Protein AF-A0A9X3WD31-F1 (afdb_monomer_lite)

Radius of gyration: 11.29 Å; chains: 1; bounding box: 22×16×37 Å

Structure (mmCIF, N/CA/C/O backbone):
data_AF-A0A9X3WD31-F1
#
_entry.id   AF-A0A9X3WD31-F1
#
loop_
_atom_site.group_PDB
_atom_site.id
_atom_site.type_symbol
_atom_site.label_atom_id
_atom_site.label_alt_id
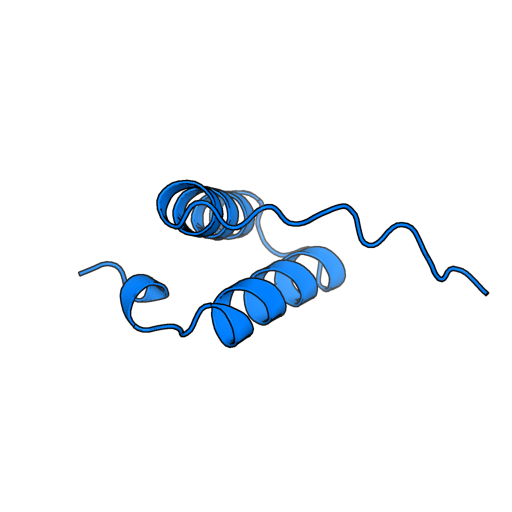_atom_site.label_com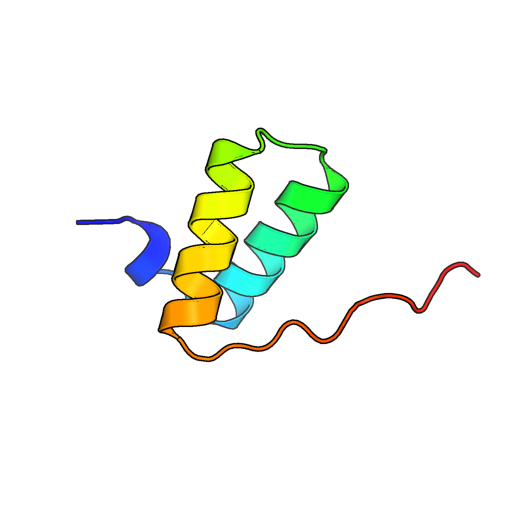p_id
_atom_site.label_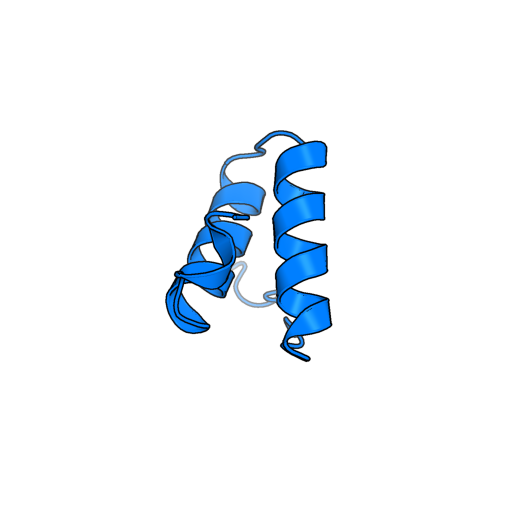asym_id
_atom_site.label_entity_id
_atom_site.label_seq_id
_atom_site.pdbx_PDB_ins_code
_atom_site.Cartn_x
_atom_site.Cartn_y
_atom_site.Cartn_z
_atom_site.occupancy
_atom_site.B_iso_or_equiv
_atom_site.auth_seq_id
_atom_site.auth_comp_id
_atom_site.auth_asym_id
_atom_site.auth_atom_id
_atom_site.pdbx_PDB_model_num
ATOM 1 N N . MET A 1 1 ? -9.841 -2.595 -16.167 1.00 44.53 1 MET A N 1
ATOM 2 C CA . MET A 1 1 ? -8.748 -1.641 -15.897 1.00 44.53 1 MET A CA 1
ATOM 3 C C . MET A 1 1 ? -8.823 -1.304 -14.423 1.00 44.53 1 MET A C 1
ATOM 5 O O . MET A 1 1 ? -9.697 -0.538 -14.042 1.00 44.53 1 MET A O 1
ATOM 9 N N . SER A 1 2 ? -8.018 -1.958 -13.591 1.00 56.62 2 SER A N 1
ATOM 10 C CA . SER A 1 2 ? -7.992 -1.686 -12.152 1.00 56.62 2 SER A CA 1
ATOM 11 C C . SER A 1 2 ? -7.422 -0.279 -11.947 1.00 56.62 2 SER A C 1
ATOM 13 O O . SER A 1 2 ? -6.324 0.013 -12.418 1.00 56.62 2 SER A O 1
ATOM 15 N N . SER A 1 3 ? -8.185 0.623 -11.325 1.00 77.75 3 SER A N 1
ATOM 16 C CA . SER A 1 3 ? -7.824 2.043 -11.151 1.00 77.75 3 SER A CA 1
ATOM 17 C C . SER A 1 3 ? -6.505 2.242 -10.393 1.00 77.75 3 SER A C 1
ATOM 19 O O . SER A 1 3 ? -5.805 3.229 -10.621 1.00 77.75 3 SER A O 1
ATOM 21 N N . LEU A 1 4 ? -6.124 1.274 -9.556 1.00 83.81 4 LEU A N 1
ATOM 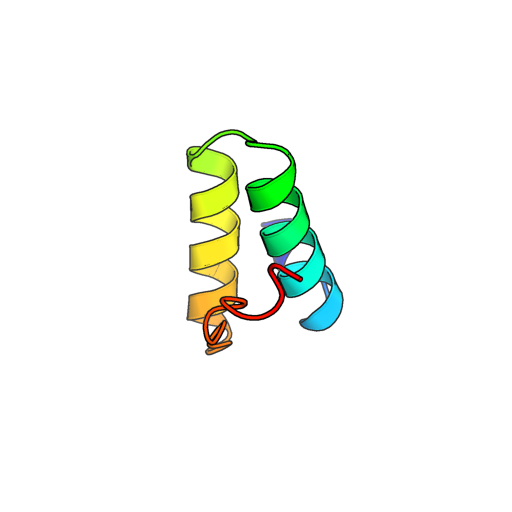22 C CA . LEU A 1 4 ? -4.910 1.295 -8.741 1.00 83.81 4 LEU A CA 1
ATOM 23 C C . LEU A 1 4 ? -3.613 1.303 -9.558 1.00 83.81 4 LEU A C 1
ATOM 25 O O . LEU A 1 4 ? -2.648 1.940 -9.141 1.00 83.81 4 LEU A O 1
ATOM 29 N N . HIS A 1 5 ? -3.595 0.713 -10.759 1.00 83.81 5 HIS A N 1
ATOM 30 C CA . HIS A 1 5 ? -2.409 0.726 -11.627 1.00 83.81 5 HIS A CA 1
ATOM 31 C C . HIS A 1 5 ? -1.978 2.138 -12.051 1.00 83.81 5 HIS A C 1
ATOM 33 O O . HIS A 1 5 ? -0.822 2.350 -12.408 1.00 83.81 5 HIS A O 1
ATOM 39 N N . SER A 1 6 ? -2.890 3.113 -11.999 1.00 89.25 6 SER A N 1
ATOM 40 C CA . SER A 1 6 ? -2.582 4.510 -12.320 1.00 89.25 6 SER A CA 1
ATOM 41 C C . SER A 1 6 ? -1.941 5.281 -11.161 1.00 89.25 6 SER A C 1
ATOM 43 O O . SER A 1 6 ? -1.355 6.340 -11.384 1.00 89.25 6 SER A O 1
ATOM 45 N N . LEU A 1 7 ? -2.023 4.756 -9.933 1.00 90.56 7 LEU A N 1
ATOM 46 C CA . LEU A 1 7 ? -1.395 5.368 -8.769 1.00 90.56 7 LEU A CA 1
ATOM 47 C C . LEU A 1 7 ? 0.119 5.208 -8.855 1.00 90.56 7 LEU A C 1
ATOM 49 O O . LEU A 1 7 ? 0.627 4.128 -9.162 1.00 90.56 7 LEU A O 1
ATOM 53 N N . SER A 1 8 ? 0.855 6.265 -8.525 1.00 93.19 8 SER A N 1
ATOM 54 C CA . SER A 1 8 ? 2.284 6.136 -8.238 1.00 93.19 8 SER A CA 1
ATOM 55 C C . SER A 1 8 ? 2.507 5.294 -6.978 1.00 93.19 8 SER A C 1
ATOM 57 O O . SER A 1 8 ? 1.623 5.169 -6.132 1.00 93.19 8 SER A O 1
ATOM 59 N N . ASN A 1 9 ? 3.715 4.752 -6.813 1.00 91.62 9 ASN A N 1
ATOM 60 C CA . ASN A 1 9 ? 4.058 3.960 -5.627 1.00 91.62 9 ASN A 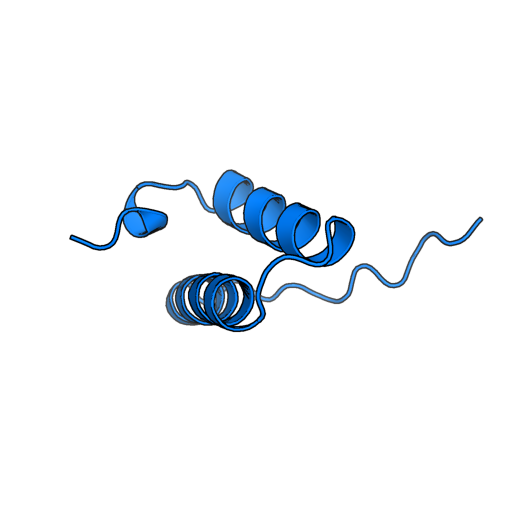CA 1
ATOM 61 C C . ASN A 1 9 ? 3.832 4.742 -4.325 1.00 91.62 9 ASN A C 1
ATOM 63 O O . ASN A 1 9 ? 3.356 4.177 -3.349 1.00 91.62 9 ASN A O 1
ATOM 67 N N . HIS A 1 10 ? 4.127 6.044 -4.324 1.00 91.94 10 HIS A N 1
ATOM 68 C CA . HIS A 1 10 ? 3.896 6.903 -3.166 1.00 91.94 10 HIS A CA 1
ATOM 69 C C . HIS A 1 10 ? 2.404 7.021 -2.829 1.00 91.94 10 HIS A C 1
ATOM 71 O O . HIS A 1 10 ? 2.024 6.757 -1.695 1.00 91.94 10 HIS A O 1
ATOM 77 N N . GLN A 1 11 ? 1.563 7.314 -3.825 1.00 93.56 11 GLN A N 1
ATOM 78 C CA . GLN A 1 11 ? 0.112 7.423 -3.638 1.00 93.56 11 GLN A CA 1
ATOM 79 C C . GLN A 1 11 ? -0.521 6.100 -3.201 1.00 93.56 11 GLN A C 1
ATOM 81 O O . GLN A 1 11 ? -1.448 6.102 -2.402 1.00 93.56 11 GLN A O 1
ATOM 86 N N . LEU A 1 12 ? -0.028 4.969 -3.713 1.00 93.50 12 LEU A N 1
ATOM 87 C CA . LEU A 1 12 ? -0.509 3.648 -3.317 1.00 93.50 12 LEU A CA 1
ATOM 88 C C . LEU A 1 12 ? -0.171 3.341 -1.849 1.00 93.50 12 LEU A C 1
ATOM 90 O O . LEU A 1 12 ? -1.012 2.827 -1.117 1.00 93.50 12 LEU A O 1
ATOM 94 N N . ILE A 1 13 ? 1.039 3.698 -1.406 1.00 93.19 13 ILE A N 1
ATOM 95 C CA . ILE A 1 13 ? 1.460 3.549 -0.007 1.00 93.19 13 ILE A CA 1
ATOM 96 C C . ILE A 1 13 ? 0.638 4.463 0.911 1.00 93.19 13 ILE A C 1
ATOM 98 O O . ILE A 1 13 ? 0.198 4.009 1.965 1.00 93.19 13 ILE A O 1
ATOM 102 N N . GLU A 1 14 ? 0.419 5.724 0.530 1.00 93.06 14 GLU A N 1
ATOM 103 C CA . GLU A 1 14 ? -0.418 6.655 1.302 1.00 93.06 14 GLU A CA 1
ATOM 104 C C . GLU A 1 14 ? -1.860 6.160 1.398 1.00 93.06 14 GLU A C 1
ATOM 106 O O . GLU A 1 14 ? -2.396 6.063 2.498 1.00 93.06 14 GLU A O 1
ATOM 111 N N . ALA A 1 15 ? -2.451 5.746 0.274 1.00 93.19 15 ALA A N 1
ATOM 112 C CA . ALA A 1 15 ? -3.801 5.194 0.243 1.00 93.19 15 ALA A CA 1
ATOM 113 C C . ALA A 1 15 ? -3.938 3.969 1.156 1.00 93.19 15 ALA A C 1
ATOM 115 O O . ALA A 1 15 ? -4.921 3.861 1.883 1.00 93.19 15 ALA A O 1
ATOM 116 N N . TYR A 1 16 ? -2.944 3.076 1.167 1.00 93.81 16 TYR A N 1
ATOM 117 C CA . TYR A 1 16 ? -2.917 1.938 2.084 1.00 93.81 16 TYR A CA 1
ATOM 118 C C . TYR A 1 16 ? -2.824 2.377 3.550 1.00 93.81 16 TYR A C 1
ATOM 120 O O . TYR A 1 16 ? -3.601 1.918 4.382 1.00 93.81 16 TYR A O 1
ATOM 128 N N . GLN A 1 17 ? -1.916 3.296 3.885 1.00 92.75 17 GLN A N 1
ATOM 129 C CA . GLN A 1 17 ? -1.778 3.785 5.259 1.00 92.75 17 GLN A CA 1
ATOM 130 C C . GLN A 1 17 ? -3.046 4.470 5.760 1.00 92.75 17 G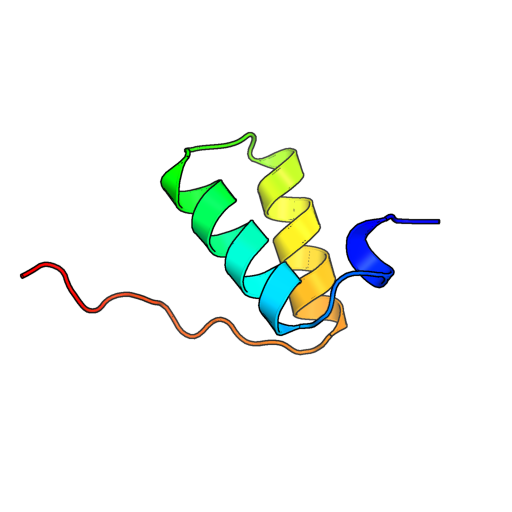LN A C 1
ATOM 132 O O . GLN A 1 17 ? -3.443 4.263 6.905 1.00 92.75 17 GLN A O 1
ATOM 137 N N . ASP A 1 18 ? -3.671 5.287 4.922 1.00 93.94 18 ASP A N 1
ATOM 138 C CA . ASP A 1 18 ? -4.890 5.994 5.281 1.00 93.94 18 ASP A CA 1
ATOM 139 C C . ASP A 1 18 ? -6.077 5.034 5.365 1.00 93.94 18 ASP A C 1
ATOM 141 O O . ASP A 1 18 ? -6.861 5.143 6.304 1.00 93.94 18 ASP A O 1
ATOM 145 N N . ALA A 1 19 ? -6.150 4.018 4.497 1.00 94.25 19 ALA A N 1
ATOM 146 C CA . ALA A 1 19 ? -7.147 2.956 4.605 1.00 94.25 19 ALA A CA 1
ATOM 147 C C . ALA A 1 19 ? -7.050 2.194 5.936 1.00 94.25 19 ALA A C 1
ATOM 149 O O . ALA A 1 19 ? -8.076 1.945 6.568 1.00 94.25 19 ALA A O 1
ATOM 150 N N . ILE A 1 20 ? -5.829 1.894 6.399 1.00 92.88 20 ILE A N 1
ATOM 151 C CA . ILE A 1 20 ? -5.593 1.280 7.714 1.00 92.88 20 ILE A CA 1
ATOM 152 C C . ILE A 1 20 ? -5.994 2.232 8.851 1.00 92.88 20 ILE A C 1
ATOM 154 O O . ILE A 1 20 ? -6.692 1.818 9.774 1.00 92.88 20 ILE A O 1
ATOM 158 N N . LYS A 1 21 ? -5.580 3.507 8.805 1.00 93.44 21 LYS A N 1
ATOM 159 C CA . LYS A 1 21 ? -5.900 4.499 9.855 1.00 93.44 21 LYS A CA 1
ATOM 160 C C . LYS A 1 21 ? -7.397 4.775 9.975 1.00 93.44 21 LYS A C 1
ATOM 162 O O . LYS A 1 21 ? -7.873 5.052 11.069 1.00 93.44 21 LYS A O 1
ATOM 167 N N . MET A 1 22 ? -8.104 4.775 8.849 1.00 94.50 22 MET A N 1
ATOM 168 C CA . MET A 1 22 ? -9.534 5.064 8.777 1.00 94.50 22 MET A CA 1
ATOM 169 C C . MET A 1 22 ? -10.402 3.821 9.000 1.00 94.50 22 MET A C 1
ATOM 171 O O . MET A 1 22 ? -11.621 3.938 8.909 1.00 94.50 22 MET A O 1
ATOM 175 N N . GLU A 1 23 ? -9.790 2.660 9.269 1.00 93.50 23 GLU A N 1
ATOM 176 C CA . GLU A 1 23 ? -10.479 1.375 9.436 1.00 93.50 23 GLU A CA 1
ATOM 177 C C . GLU A 1 23 ? -11.448 1.094 8.275 1.00 93.50 23 GLU A C 1
ATOM 179 O O . GLU A 1 23 ? -12.605 0.718 8.474 1.00 93.50 23 GLU A O 1
ATOM 184 N N . LEU A 1 24 ? -10.982 1.332 7.041 1.00 94.12 24 LEU A N 1
ATOM 185 C CA . LEU A 1 24 ? -11.772 1.045 5.846 1.00 94.12 24 LEU A CA 1
ATOM 186 C C . LEU A 1 24 ? -12.010 -0.461 5.694 1.00 94.12 24 LEU A C 1
ATOM 188 O O . LEU A 1 24 ? -11.405 -1.293 6.370 1.00 94.12 24 LEU A O 1
ATOM 192 N N . ASP A 1 25 ? -12.909 -0.805 4.775 1.00 94.75 25 ASP A N 1
ATOM 193 C CA . ASP A 1 25 ? -13.291 -2.188 4.540 1.00 94.75 25 ASP A CA 1
ATOM 194 C C . ASP A 1 25 ? -12.083 -3.081 4.198 1.00 94.75 25 ASP A C 1
ATOM 196 O O . ASP A 1 25 ? -11.195 -2.710 3.422 1.00 94.75 25 ASP A O 1
ATOM 200 N N . ALA A 1 26 ? -12.071 -4.280 4.782 1.00 92.25 26 ALA A N 1
ATOM 201 C CA . ALA A 1 26 ? -10.981 -5.234 4.637 1.00 92.25 26 ALA A CA 1
ATOM 202 C C . ALA A 1 26 ? -10.774 -5.683 3.181 1.00 92.25 26 ALA A C 1
ATOM 204 O O . ALA A 1 26 ? -9.641 -5.942 2.787 1.00 92.25 26 ALA A O 1
ATOM 205 N N . GLU A 1 27 ? -11.829 -5.745 2.362 1.00 93.94 27 GLU A N 1
ATOM 206 C CA . GLU A 1 27 ? -11.723 -6.065 0.935 1.00 93.94 27 GLU A CA 1
ATOM 207 C C . GLU A 1 27 ? -10.933 -4.984 0.187 1.00 93.94 27 GLU A C 1
ATOM 209 O O . GLU A 1 27 ? -10.074 -5.291 -0.640 1.00 93.94 27 GLU A O 1
ATOM 214 N N . PHE A 1 28 ? -11.157 -3.712 0.528 1.00 92.19 28 PHE A N 1
ATOM 215 C CA . PHE A 1 28 ? -10.420 -2.600 -0.065 1.00 92.19 28 PHE A CA 1
ATOM 216 C C . PHE A 1 28 ? -8.953 -2.582 0.374 1.00 92.19 28 PHE A C 1
ATOM 218 O O . PHE A 1 28 ? -8.065 -2.371 -0.451 1.00 92.19 28 PHE A O 1
ATOM 225 N N . ILE A 1 29 ? -8.690 -2.841 1.657 1.00 93.69 29 ILE A N 1
ATOM 226 C CA . ILE A 1 29 ? -7.322 -2.954 2.177 1.00 93.69 29 ILE A CA 1
ATOM 227 C C . ILE A 1 29 ? -6.585 -4.099 1.475 1.00 93.69 29 ILE A C 1
ATOM 229 O O . ILE A 1 29 ? -5.480 -3.884 0.978 1.00 93.69 29 ILE A O 1
ATOM 233 N N . ASN A 1 30 ? -7.216 -5.269 1.342 1.00 93.94 30 ASN A N 1
ATOM 234 C CA . ASN A 1 30 ? -6.637 -6.416 0.640 1.00 93.94 30 ASN A CA 1
ATOM 235 C C . ASN A 1 30 ? -6.291 -6.076 -0.815 1.00 93.94 30 ASN A C 1
ATOM 237 O O . ASN A 1 30 ? -5.221 -6.438 -1.293 1.00 93.94 30 ASN A O 1
ATOM 241 N N . LEU A 1 31 ? -7.153 -5.328 -1.509 1.00 94.19 31 LEU A N 1
ATOM 242 C CA . LEU A 1 31 ? -6.892 -4.905 -2.884 1.00 94.19 31 LEU A CA 1
ATOM 243 C C . LEU A 1 31 ? -5.639 -4.011 -2.991 1.00 94.19 31 LEU A C 1
ATOM 245 O O . LEU A 1 31 ? -4.868 -4.117 -3.945 1.00 94.19 31 LEU A O 1
ATOM 249 N N . LEU A 1 32 ? -5.417 -3.133 -2.009 1.00 93.31 32 LEU A N 1
ATOM 250 C CA . LEU A 1 32 ? -4.209 -2.308 -1.939 1.00 93.31 32 LEU A CA 1
ATOM 251 C C . LEU A 1 32 ? -2.968 -3.149 -1.613 1.00 93.31 32 LEU A C 1
ATOM 253 O O . LEU A 1 32 ? -1.913 -2.920 -2.205 1.00 93.31 32 LEU A O 1
ATOM 257 N N . GLU A 1 33 ? -3.084 -4.126 -0.710 1.00 92.69 33 GLU A N 1
ATOM 258 C CA . GLU A 1 33 ? -1.998 -5.057 -0.379 1.00 92.69 33 GLU A CA 1
ATOM 259 C C . GLU A 1 33 ? -1.571 -5.903 -1.581 1.00 92.69 33 GLU A C 1
ATOM 261 O O . GLU A 1 33 ? -0.372 -6.076 -1.812 1.00 92.69 33 GLU A O 1
ATOM 266 N N . GLU A 1 34 ? -2.530 -6.400 -2.364 1.00 93.69 34 GLU A N 1
ATOM 267 C CA . GLU A 1 34 ? -2.262 -7.149 -3.592 1.00 93.69 34 GLU A CA 1
ATOM 268 C C . GLU A 1 34 ? -1.494 -6.297 -4.604 1.00 93.69 34 GLU A C 1
ATOM 270 O O . GLU A 1 34 ? -0.441 -6.716 -5.080 1.00 93.69 34 GLU A O 1
ATOM 275 N N . GLU A 1 35 ? -1.934 -5.061 -4.856 1.00 94.06 35 GLU A N 1
ATOM 276 C CA . GLU A 1 35 ? -1.237 -4.161 -5.782 1.00 94.06 35 GLU A CA 1
ATOM 277 C C . GLU A 1 35 ? 0.174 -3.791 -5.280 1.00 94.06 35 GLU A C 1
ATOM 279 O O . GLU A 1 35 ? 1.127 -3.719 -6.062 1.00 94.06 35 GLU A O 1
ATOM 284 N N . LEU A 1 36 ? 0.347 -3.565 -3.972 1.00 93.06 36 LEU A N 1
ATOM 285 C CA . LEU A 1 36 ? 1.660 -3.306 -3.371 1.00 93.06 36 LEU A CA 1
ATOM 286 C C . LEU A 1 36 ? 2.597 -4.505 -3.549 1.00 93.06 36 LEU A C 1
ATOM 288 O O . LEU A 1 36 ? 3.770 -4.334 -3.899 1.00 93.06 36 LEU A O 1
ATOM 292 N N . LYS A 1 37 ? 2.073 -5.715 -3.344 1.00 92.06 37 LYS A N 1
ATOM 293 C CA . LYS A 1 37 ? 2.805 -6.969 -3.516 1.00 92.06 37 LYS A CA 1
ATOM 294 C C . LYS A 1 37 ? 3.181 -7.207 -4.976 1.00 92.06 37 LYS A C 1
ATOM 296 O O . LYS A 1 37 ? 4.334 -7.545 -5.238 1.00 92.06 37 LYS A O 1
ATOM 301 N N . ASP A 1 38 ? 2.267 -6.966 -5.911 1.00 93.25 38 ASP A N 1
ATOM 302 C CA . ASP A 1 38 ? 2.509 -7.095 -7.353 1.00 93.25 38 ASP A CA 1
ATOM 303 C C . ASP A 1 38 ? 3.620 -6.151 -7.833 1.00 93.25 38 ASP A C 1
ATOM 305 O O . ASP A 1 38 ? 4.417 -6.495 -8.709 1.00 93.25 38 ASP A O 1
ATOM 309 N N . ARG A 1 39 ? 3.743 -4.980 -7.201 1.00 91.38 39 ARG A N 1
ATOM 310 C CA . ARG A 1 39 ? 4.825 -4.012 -7.451 1.00 91.38 39 ARG A CA 1
ATOM 311 C C . ARG A 1 39 ? 6.099 -4.273 -6.654 1.00 91.38 39 ARG A C 1
ATOM 313 O O . ARG A 1 39 ? 7.045 -3.491 -6.756 1.00 91.38 39 ARG A O 1
ATOM 320 N N . ASN A 1 40 ? 6.134 -5.344 -5.862 1.00 91.19 40 ASN A N 1
ATOM 321 C CA . ASN A 1 40 ? 7.238 -5.688 -4.973 1.00 91.19 40 ASN A CA 1
ATOM 322 C C . ASN A 1 40 ? 7.595 -4.543 -3.995 1.00 91.19 40 ASN A C 1
ATOM 324 O O . ASN A 1 40 ? 8.767 -4.291 -3.704 1.00 91.19 40 ASN A O 1
ATOM 328 N N . ILE A 1 41 ? 6.576 -3.822 -3.513 1.00 88.50 41 ILE A N 1
ATOM 329 C CA . ILE A 1 41 ? 6.698 -2.745 -2.528 1.00 88.50 41 ILE A CA 1
ATOM 330 C C . ILE A 1 41 ? 6.475 -3.340 -1.143 1.00 88.50 41 ILE A C 1
ATOM 332 O O . ILE A 1 41 ? 5.352 -3.627 -0.732 1.00 88.50 41 ILE A O 1
ATOM 336 N N . THR A 1 42 ? 7.558 -3.496 -0.391 1.00 82.62 42 THR A N 1
ATOM 337 C CA . THR A 1 42 ? 7.481 -3.974 0.987 1.00 82.62 42 THR A CA 1
ATOM 338 C C . THR A 1 42 ? 7.175 -2.810 1.921 1.00 82.62 42 THR A C 1
ATOM 340 O O . THR A 1 42 ? 8.025 -1.948 2.154 1.00 82.62 42 THR A O 1
ATOM 343 N N . ILE A 1 43 ? 5.979 -2.792 2.508 1.00 75.81 43 ILE A N 1
ATOM 344 C CA . ILE A 1 43 ? 5.674 -1.870 3.604 1.00 75.81 43 ILE A CA 1
ATOM 345 C C . ILE A 1 43 ? 6.295 -2.447 4.875 1.00 75.81 43 ILE A C 1
ATOM 347 O O . ILE A 1 43 ? 5.704 -3.260 5.585 1.00 75.81 43 ILE A O 1
ATOM 351 N N . HIS A 1 44 ? 7.537 -2.055 5.153 1.00 69.25 44 HIS A N 1
ATOM 352 C CA . HIS A 1 44 ? 8.166 -2.339 6.435 1.00 69.25 44 HIS A CA 1
ATOM 353 C C . HIS A 1 44 ? 7.436 -1.540 7.513 1.00 69.25 44 HIS A C 1
ATOM 355 O O . HIS A 1 44 ? 7.677 -0.350 7.673 1.00 69.25 44 HIS A O 1
ATOM 361 N N . SER A 1 45 ? 6.498 -2.221 8.177 1.00 53.19 45 SER A N 1
ATOM 362 C CA . SER A 1 45 ? 5.839 -1.876 9.438 1.00 53.19 45 SER A CA 1
ATOM 363 C C . SER A 1 45 ? 6.168 -0.476 9.959 1.00 53.19 45 SER A C 1
ATOM 365 O O . SER A 1 45 ? 7.214 -0.256 10.573 1.00 53.19 45 SER A O 1
ATOM 367 N N . ILE A 1 46 ? 5.233 0.460 9.787 1.00 55.34 46 ILE A N 1
ATOM 368 C CA . ILE A 1 46 ? 5.214 1.717 10.541 1.00 55.34 46 ILE A CA 1
ATOM 369 C C . ILE A 1 46 ? 4.770 1.371 11.972 1.00 55.34 46 ILE A C 1
ATOM 371 O O . ILE A 1 46 ? 3.680 1.700 12.421 1.00 55.34 46 ILE A O 1
ATOM 375 N N . LYS A 1 47 ? 5.615 0.629 12.692 1.00 49.28 47 LYS A N 1
ATOM 376 C CA . LYS A 1 47 ? 5.582 0.468 14.150 1.00 49.28 47 LYS A CA 1
ATOM 377 C C . LYS A 1 47 ? 6.712 1.300 14.751 1.00 49.28 47 LYS A C 1
ATOM 379 O O . LYS A 1 47 ? 7.641 0.786 15.355 1.00 49.28 47 LYS A O 1
ATOM 384 N N . ALA A 1 48 ? 6.649 2.599 14.518 1.00 46.78 48 ALA A N 1
ATOM 385 C CA . ALA A 1 48 ? 7.373 3.645 15.232 1.00 46.78 48 ALA A CA 1
ATOM 386 C C . ALA A 1 48 ? 6.780 4.931 14.651 1.00 46.78 48 ALA A C 1
ATOM 388 O O . ALA A 1 48 ? 7.048 5.264 13.507 1.00 46.78 48 ALA A O 1
ATOM 389 N N . ILE A 1 49 ? 5.844 5.614 15.293 1.00 47.19 49 ILE A N 1
ATOM 390 C CA . ILE A 1 49 ? 6.062 6.378 16.514 1.00 47.19 49 ILE A CA 1
ATOM 391 C C . ILE A 1 49 ? 4.706 6.444 17.234 1.00 47.19 49 ILE A C 1
ATOM 393 O O . ILE A 1 49 ? 3.826 7.209 16.853 1.00 47.19 49 ILE A O 1
ATOM 397 N N . SER A 1 50 ? 4.526 5.617 18.263 1.00 41.66 50 SER A N 1
ATOM 398 C CA . SER A 1 50 ? 3.729 6.032 19.416 1.00 41.66 50 SER A CA 1
ATOM 399 C C . SER A 1 50 ? 4.702 6.766 20.335 1.00 41.66 50 SER A C 1
ATOM 401 O O . SER A 1 50 ? 5.514 6.122 20.998 1.00 41.66 50 SER A O 1
ATOM 403 N N . VAL A 1 51 ? 4.678 8.097 20.293 1.00 38.94 51 VAL A N 1
ATOM 404 C CA . VAL A 1 51 ? 5.216 8.997 21.324 1.00 38.94 51 VAL A CA 1
ATOM 405 C C . VAL A 1 51 ? 4.072 9.895 21.747 1.00 38.94 51 VAL A C 1
ATOM 407 O O . VAL A 1 51 ? 3.367 10.378 20.833 1.00 38.94 51 VAL A O 1
#

Sequence (51 aa):
MSSLHSLSNHQLIEAYQDAIKMELDAEFINLLEEELKDRNITIHSIKAISV

pLDDT: mean 83.35, std 17.19, range [38.94, 94.75]

Organism: NCBI:txid2950439

Secondary structure (DSSP, 8-state):
--GGGGS-HHHHHHHHHHHHHTT--HHHHHHHHHHHHHTT-----------

Foldseek 3Di:
DPPCVPDDLVRLVVVLVVCVVVVHDPVVNVVSVVVCVVVVNDPPDPPDDPD

InterPro domains:
  IPR015064 Sporulation inhibitor A [PF08970] (5-44)
  IPR036916 Sporulation inhibitor A superfamily [G3DSA:1.10.287.1100] (7-39)
  IPR036916 Sporulation inhibitor A superfamily [SSF100985] (5-44)